Protein AF-A0A2T4RZ73-F1 (afdb_monomer_lite)

Structure (mmCIF, N/CA/C/O backbone):
data_AF-A0A2T4RZ73-F1
#
_entry.id   AF-A0A2T4RZ73-F1
#
loop_
_atom_site.group_PDB
_atom_site.id
_atom_site.type_symbol
_atom_site.label_atom_id
_atom_site.label_alt_id
_atom_site.label_comp_id
_atom_site.label_asym_id
_atom_site.label_entity_id
_atom_site.label_seq_id
_atom_site.pdbx_PDB_ins_code
_atom_site.Cartn_x
_atom_site.Cartn_y
_atom_site.Cartn_z
_atom_site.occupancy
_atom_site.B_iso_or_equiv
_atom_site.auth_seq_id
_atom_site.auth_comp_id
_atom_site.auth_asym_id
_atom_site.auth_atom_id
_atom_site.pdbx_PDB_model_num
ATOM 1 N N . VAL A 1 1 ? 0.637 -6.239 16.415 1.00 67.00 1 VAL A N 1
ATOM 2 C CA . VAL A 1 1 ? 1.657 -7.199 15.920 1.00 67.00 1 VAL A CA 1
ATOM 3 C C . VAL A 1 1 ? 1.061 -8.335 15.089 1.00 67.00 1 VAL A C 1
ATOM 5 O O . VAL A 1 1 ? 1.249 -8.305 13.887 1.00 67.00 1 VAL A O 1
ATOM 8 N N . ARG A 1 2 ? 0.279 -9.281 15.646 1.00 82.25 2 ARG A N 1
ATOM 9 C CA . ARG A 1 2 ? -0.225 -10.449 14.872 1.00 82.25 2 ARG A CA 1
ATOM 10 C C . ARG A 1 2 ? -0.984 -10.101 13.580 1.00 82.25 2 ARG A C 1
ATOM 12 O O . ARG A 1 2 ? -0.850 -10.807 12.596 1.00 82.25 2 ARG A O 1
ATOM 19 N N . ALA A 1 3 ? -1.782 -9.030 13.590 1.00 83.00 3 ALA A N 1
ATOM 20 C CA . ALA A 1 3 ? -2.522 -8.595 12.403 1.00 83.00 3 ALA A CA 1
ATOM 21 C C . ALA A 1 3 ? -1.604 -8.050 11.293 1.00 83.00 3 ALA A C 1
ATOM 23 O O . ALA A 1 3 ? -1.840 -8.339 10.131 1.00 83.00 3 ALA A O 1
ATOM 24 N N . VAL A 1 4 ? -0.550 -7.315 11.662 1.00 86.31 4 VAL A N 1
ATOM 25 C CA . VAL A 1 4 ? 0.406 -6.725 10.710 1.00 86.31 4 VAL A CA 1
ATOM 26 C C . VAL A 1 4 ? 1.220 -7.824 10.033 1.00 86.31 4 VAL A C 1
ATOM 28 O O . VAL A 1 4 ? 1.270 -7.859 8.815 1.00 86.31 4 VAL A O 1
ATOM 31 N N . LEU A 1 5 ? 1.709 -8.802 10.803 1.00 89.06 5 LEU A N 1
ATOM 32 C CA . LEU A 1 5 ? 2.419 -9.962 10.250 1.00 89.06 5 LEU A CA 1
ATOM 33 C C . LEU A 1 5 ? 1.568 -10.759 9.248 1.00 89.06 5 LEU A C 1
ATOM 35 O O . LEU A 1 5 ? 2.089 -11.275 8.268 1.00 89.06 5 LEU A O 1
ATOM 39 N N . LEU A 1 6 ? 0.254 -10.869 9.483 1.00 90.44 6 LEU A N 1
ATOM 40 C CA . LEU A 1 6 ? -0.656 -11.513 8.531 1.00 90.44 6 LEU A CA 1
ATOM 41 C C . LEU A 1 6 ? -0.807 -10.698 7.244 1.00 90.44 6 LEU A C 1
ATOM 43 O O . LEU A 1 6 ? -0.813 -11.280 6.166 1.00 90.44 6 LEU A O 1
ATOM 47 N N . ILE A 1 7 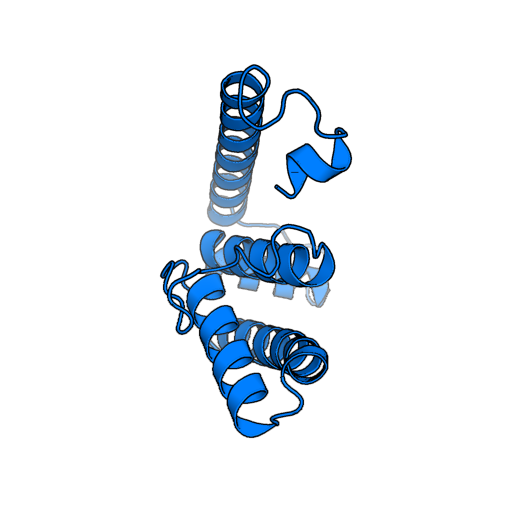? -0.922 -9.373 7.355 1.00 90.75 7 ILE A N 1
ATOM 48 C CA . ILE A 1 7 ? -1.005 -8.469 6.200 1.00 90.75 7 ILE A CA 1
ATOM 49 C C . ILE A 1 7 ? 0.282 -8.557 5.372 1.00 90.75 7 ILE A C 1
ATOM 51 O O . ILE A 1 7 ? 0.205 -8.743 4.162 1.00 90.75 7 ILE A O 1
ATOM 55 N N . GLU A 1 8 ? 1.446 -8.508 6.023 1.00 93.06 8 GLU A N 1
ATOM 56 C CA . GLU A 1 8 ? 2.752 -8.644 5.373 1.00 93.06 8 GLU A CA 1
ATOM 57 C C . GLU A 1 8 ? 2.911 -10.005 4.699 1.00 93.06 8 GLU A C 1
ATOM 59 O O . GLU A 1 8 ? 3.373 -10.075 3.570 1.00 93.06 8 GLU A O 1
ATOM 64 N N . LEU A 1 9 ? 2.501 -11.095 5.350 1.00 94.44 9 LEU A N 1
ATOM 65 C CA . LEU A 1 9 ? 2.629 -12.433 4.775 1.00 94.44 9 LEU A CA 1
ATOM 66 C C . LEU A 1 9 ? 1.701 -12.618 3.568 1.00 94.44 9 LEU A C 1
ATOM 68 O O . LEU A 1 9 ? 2.121 -13.158 2.548 1.00 94.44 9 LEU A O 1
ATOM 72 N N . VAL A 1 10 ? 0.453 -12.152 3.653 1.00 94.81 10 VAL A N 1
ATOM 73 C CA . VAL A 1 10 ? -0.494 -12.221 2.528 1.00 94.81 10 VAL A CA 1
ATOM 74 C C . VAL A 1 10 ? -0.026 -11.336 1.373 1.00 94.81 10 VAL A C 1
ATOM 76 O O . VAL A 1 10 ? -0.009 -11.797 0.234 1.00 94.81 10 VAL A O 1
ATOM 79 N N . GLY A 1 11 ? 0.403 -10.103 1.655 1.00 94.06 11 GLY A N 1
ATOM 80 C CA . GLY A 1 11 ? 0.975 -9.199 0.656 1.00 94.06 11 GLY A CA 1
ATOM 81 C C . GLY A 1 11 ? 2.215 -9.793 -0.010 1.00 94.06 11 GLY A C 1
ATOM 82 O O . GLY A 1 11 ? 2.302 -9.813 -1.235 1.00 94.06 11 GLY A O 1
ATOM 83 N N . ALA A 1 12 ? 3.116 -10.373 0.785 1.00 94.56 12 ALA A N 1
ATOM 84 C CA . ALA A 1 12 ? 4.323 -11.035 0.310 1.00 94.56 12 ALA A CA 1
ATOM 85 C C . ALA A 1 12 ? 4.015 -12.197 -0.629 1.00 94.56 12 ALA A C 1
ATOM 87 O O . ALA A 1 12 ? 4.638 -12.299 -1.679 1.00 94.56 12 ALA A O 1
ATOM 88 N N . LEU A 1 13 ? 3.051 -13.056 -0.283 1.00 94.62 13 LEU A N 1
ATOM 89 C CA . LEU A 1 13 ? 2.666 -14.187 -1.128 1.00 94.62 13 LEU A CA 1
ATOM 90 C C . LEU A 1 13 ? 2.011 -13.736 -2.436 1.00 94.62 13 LEU A C 1
ATOM 92 O O . LEU A 1 13 ? 2.321 -14.297 -3.484 1.00 94.62 13 LEU A O 1
ATOM 96 N N . LEU A 1 14 ? 1.136 -12.727 -2.392 1.00 94.44 14 LEU A N 1
ATOM 97 C CA . LEU A 1 14 ? 0.500 -12.182 -3.595 1.00 94.44 14 LEU A CA 1
ATOM 98 C C . LEU A 1 14 ? 1.532 -11.563 -4.543 1.00 94.44 14 LEU A C 1
ATOM 100 O O . LEU A 1 14 ? 1.511 -11.845 -5.740 1.00 94.44 14 LEU A O 1
ATOM 104 N N . LEU A 1 15 ? 2.458 -10.764 -4.006 1.00 92.94 15 LEU A N 1
ATOM 105 C CA . LEU A 1 15 ? 3.532 -10.146 -4.782 1.00 92.94 15 LEU A CA 1
ATOM 106 C C . LEU A 1 15 ? 4.533 -11.182 -5.291 1.00 92.94 15 LEU A C 1
ATOM 108 O O . LEU A 1 15 ? 4.910 -11.134 -6.453 1.00 92.94 15 LEU A O 1
ATOM 112 N N . ALA A 1 16 ? 4.923 -12.154 -4.466 1.00 92.31 16 ALA A N 1
ATOM 113 C CA . ALA A 1 16 ? 5.837 -13.216 -4.874 1.00 92.31 16 ALA A CA 1
ATOM 114 C C . ALA A 1 16 ? 5.246 -14.088 -5.985 1.00 92.31 16 ALA A C 1
ATOM 116 O O . ALA A 1 16 ? 5.939 -14.412 -6.946 1.00 92.31 16 ALA A O 1
ATOM 117 N N . PHE A 1 17 ? 3.962 -14.441 -5.884 1.00 91.62 17 PHE A N 1
ATOM 118 C CA . PHE A 1 17 ? 3.267 -15.158 -6.950 1.00 91.62 17 PHE A CA 1
ATOM 119 C C . PHE A 1 17 ? 3.263 -14.351 -8.251 1.00 91.62 17 PHE A C 1
ATOM 121 O O . PHE A 1 17 ? 3.466 -14.914 -9.325 1.00 91.62 17 PHE A O 1
ATOM 128 N N . TYR A 1 18 ? 3.074 -13.034 -8.154 1.00 91.19 18 TYR A N 1
ATOM 129 C CA . TYR A 1 18 ? 3.108 -12.161 -9.317 1.00 91.19 18 TYR A CA 1
ATOM 130 C C . TYR A 1 18 ? 4.509 -12.068 -9.930 1.00 91.19 18 TYR A C 1
ATOM 132 O O . TYR A 1 18 ? 4.675 -12.340 -11.112 1.00 91.19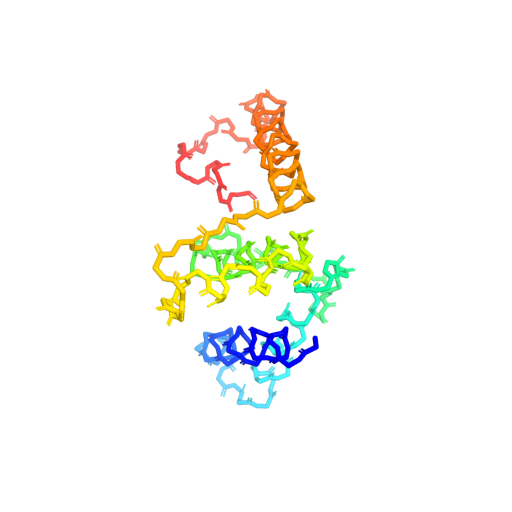 18 TYR A O 1
ATOM 140 N N . PHE A 1 19 ? 5.535 -11.788 -9.127 1.00 90.19 19 PHE A N 1
ATOM 141 C CA . PHE A 1 19 ? 6.918 -11.662 -9.597 1.00 90.19 19 PHE A CA 1
ATOM 142 C C . PHE A 1 19 ? 7.485 -12.969 -10.153 1.00 90.19 19 PHE A C 1
ATOM 144 O O . PHE A 1 19 ? 8.330 -12.938 -11.048 1.00 90.19 19 PHE A O 1
ATOM 151 N N . TYR A 1 20 ? 6.982 -14.119 -9.695 1.00 89.81 20 TYR A N 1
ATOM 152 C CA . TYR A 1 20 ? 7.345 -15.415 -10.265 1.00 89.81 20 TYR A CA 1
ATOM 153 C C . TYR A 1 20 ? 7.007 -15.508 -11.757 1.00 89.81 20 TYR A C 1
ATOM 155 O O . TYR A 1 20 ? 7.760 -16.120 -12.514 1.00 89.81 20 TYR A O 1
ATOM 163 N N . ARG A 1 21 ? 5.923 -14.858 -12.200 1.00 86.44 21 ARG A N 1
ATOM 164 C CA . ARG A 1 21 ? 5.560 -14.786 -13.620 1.00 86.44 21 ARG A CA 1
ATOM 165 C C . ARG A 1 21 ? 6.652 -14.122 -14.462 1.00 86.44 21 ARG A C 1
ATOM 167 O O . ARG A 1 21 ? 6.863 -14.547 -15.594 1.00 86.44 21 ARG A O 1
ATOM 174 N N . ASP A 1 22 ? 7.326 -13.117 -13.913 1.00 81.75 22 ASP A N 1
ATOM 175 C CA . ASP A 1 22 ? 8.269 -12.283 -14.661 1.00 81.75 22 ASP A CA 1
ATOM 176 C C . ASP A 1 22 ? 9.708 -12.801 -14.592 1.00 81.75 22 ASP A C 1
ATOM 178 O O . ASP A 1 22 ? 10.449 -12.692 -15.566 1.00 81.75 22 ASP A O 1
ATOM 182 N N . THR A 1 23 ? 10.115 -13.394 -13.464 1.00 83.06 23 THR A N 1
ATOM 183 C CA . THR A 1 23 ? 11.491 -13.896 -13.283 1.00 83.06 23 THR A CA 1
ATOM 184 C C . THR A 1 23 ? 11.645 -15.401 -13.474 1.00 83.06 23 THR A C 1
ATOM 186 O O . THR A 1 23 ? 12.765 -15.850 -13.704 1.00 83.06 23 THR A O 1
ATOM 189 N N . ALA A 1 24 ? 10.568 -16.192 -13.372 1.00 82.62 24 ALA A N 1
ATOM 190 C CA . ALA A 1 24 ? 10.569 -17.666 -13.377 1.00 82.62 24 ALA A CA 1
ATOM 191 C C . ALA A 1 24 ? 11.491 -18.340 -12.329 1.00 82.62 24 ALA A C 1
ATOM 193 O O . ALA A 1 24 ? 11.565 -19.569 -12.260 1.00 82.62 24 ALA A O 1
ATOM 194 N N . ASP A 1 25 ? 12.148 -17.556 -11.471 1.00 90.75 25 ASP A N 1
ATOM 195 C CA . ASP A 1 25 ? 12.941 -18.001 -10.332 1.00 90.75 25 ASP A CA 1
ATOM 196 C C . ASP A 1 25 ? 12.101 -17.897 -9.057 1.00 90.75 25 ASP A C 1
ATOM 198 O O . ASP A 1 25 ? 11.724 -16.816 -8.599 1.00 90.75 25 ASP A O 1
ATOM 202 N N . THR A 1 26 ? 11.822 -19.056 -8.464 1.00 89.94 26 THR A N 1
ATOM 203 C CA . THR A 1 26 ? 10.996 -19.158 -7.257 1.00 89.94 26 THR A CA 1
ATOM 204 C C . THR A 1 26 ? 11.663 -18.485 -6.058 1.00 89.94 26 THR A C 1
ATOM 206 O O . THR A 1 26 ? 10.986 -17.843 -5.255 1.00 89.94 26 THR A O 1
ATOM 209 N N . GLN A 1 27 ? 12.985 -18.616 -5.917 1.00 91.12 27 GLN A N 1
ATOM 210 C CA . GLN A 1 27 ? 13.706 -18.087 -4.763 1.00 91.12 27 GLN A CA 1
ATOM 211 C C . GLN A 1 27 ? 13.777 -16.562 -4.828 1.00 91.12 27 GLN A C 1
ATOM 213 O O . GLN A 1 27 ? 13.503 -15.888 -3.831 1.00 91.12 27 GLN A O 1
ATOM 218 N N . TYR A 1 28 ? 14.097 -16.024 -6.005 1.00 89.81 28 TYR A N 1
ATOM 219 C CA . TYR A 1 28 ? 14.143 -14.582 -6.213 1.00 89.81 28 TYR A CA 1
ATOM 220 C C . TYR A 1 28 ? 12.761 -13.938 -6.049 1.00 89.81 28 TYR A C 1
ATOM 222 O O . TYR A 1 28 ? 12.630 -12.958 -5.316 1.00 89.81 28 TYR A O 1
ATOM 230 N N . ALA A 1 29 ? 11.715 -14.530 -6.633 1.00 91.06 29 ALA A N 1
ATOM 231 C CA . ALA A 1 29 ? 10.353 -14.009 -6.539 1.00 91.06 29 ALA A CA 1
ATOM 232 C C . ALA A 1 29 ? 9.823 -13.975 -5.096 1.00 91.06 29 ALA A C 1
ATOM 234 O O . ALA A 1 29 ? 9.240 -12.975 -4.673 1.00 91.06 29 ALA A O 1
ATOM 235 N N . LEU A 1 30 ? 10.067 -15.031 -4.308 1.00 92.31 30 LEU A N 1
ATOM 236 C CA . LEU A 1 30 ? 9.705 -15.065 -2.886 1.00 92.31 30 LEU A CA 1
ATOM 237 C C . LEU A 1 30 ? 10.451 -14.000 -2.080 1.00 92.31 30 LEU A C 1
ATOM 239 O O . LEU A 1 30 ? 9.839 -13.308 -1.265 1.00 92.31 30 LEU A O 1
ATOM 243 N N . MET A 1 31 ? 11.755 -13.845 -2.321 1.00 92.81 31 MET A N 1
ATOM 244 C CA . MET A 1 31 ? 12.570 -12.837 -1.646 1.00 92.81 31 MET A CA 1
ATOM 245 C C . MET A 1 31 ? 12.089 -11.420 -1.977 1.00 92.81 31 MET A C 1
ATOM 247 O O . MET A 1 31 ? 11.886 -10.612 -1.069 1.00 92.81 31 MET A O 1
ATOM 251 N N . GLN A 1 32 ? 11.862 -11.130 -3.259 1.00 91.62 32 GLN A N 1
ATOM 252 C CA . GLN A 1 32 ? 11.401 -9.824 -3.716 1.00 91.62 32 GLN A CA 1
ATOM 253 C C . GLN A 1 32 ? 9.994 -9.513 -3.197 1.00 91.62 32 GLN A C 1
ATOM 255 O O . GLN A 1 32 ? 9.775 -8.434 -2.650 1.00 91.62 32 GLN A O 1
ATOM 260 N N . GLY A 1 33 ? 9.053 -10.456 -3.300 1.00 92.31 33 GLY A N 1
ATOM 261 C CA . GLY A 1 33 ? 7.688 -10.276 -2.805 1.00 92.31 33 GLY A CA 1
ATOM 262 C C . GLY A 1 33 ? 7.648 -10.006 -1.302 1.00 92.31 33 GLY A C 1
ATOM 263 O O . GLY A 1 33 ? 6.981 -9.071 -0.856 1.00 92.31 33 GLY A O 1
ATOM 264 N N . PHE A 1 34 ? 8.423 -10.763 -0.519 1.00 93.94 34 PHE A N 1
ATOM 265 C CA . PHE A 1 34 ? 8.540 -10.545 0.922 1.00 93.94 34 PHE A CA 1
ATOM 266 C C . PHE A 1 34 ? 9.122 -9.173 1.257 1.00 93.94 34 PHE A C 1
ATOM 268 O O . PHE A 1 34 ? 8.554 -8.442 2.069 1.00 93.94 34 PHE A O 1
ATOM 275 N N . PHE A 1 35 ? 10.218 -8.796 0.602 1.00 93.44 35 PHE A N 1
ATOM 276 C CA . PHE A 1 35 ? 10.875 -7.525 0.867 1.00 93.44 35 PHE A CA 1
ATOM 277 C C . PHE A 1 35 ? 9.990 -6.332 0.516 1.00 93.44 35 PHE A C 1
ATOM 279 O O . PHE A 1 35 ? 9.812 -5.447 1.351 1.00 93.44 35 PHE A O 1
ATOM 286 N N . VAL A 1 36 ? 9.380 -6.332 -0.673 1.00 93.62 36 VAL A N 1
ATOM 287 C CA . VAL A 1 36 ? 8.466 -5.264 -1.100 1.00 93.62 36 VAL A CA 1
ATOM 288 C C . VAL A 1 36 ? 7.276 -5.175 -0.148 1.00 93.62 36 VAL A C 1
ATOM 290 O O . VAL A 1 36 ? 6.895 -4.075 0.244 1.00 93.62 36 VAL A O 1
ATOM 293 N N . SER A 1 37 ? 6.719 -6.307 0.296 1.00 94.62 37 SER A N 1
ATOM 294 C CA . SER A 1 37 ? 5.574 -6.288 1.205 1.00 94.62 37 SER A CA 1
ATOM 295 C C . SER A 1 37 ? 5.904 -5.696 2.575 1.00 94.62 37 SER A C 1
ATOM 297 O O . SER A 1 37 ? 5.118 -4.910 3.110 1.00 94.62 37 SER A O 1
ATOM 299 N N . VAL A 1 38 ? 7.051 -6.059 3.156 1.00 93.88 38 VAL A N 1
ATOM 300 C CA . VAL A 1 38 ? 7.497 -5.524 4.453 1.00 93.88 38 VAL A CA 1
ATOM 301 C C . VAL A 1 38 ? 7.879 -4.051 4.317 1.00 93.88 38 VAL A C 1
ATOM 303 O O . VA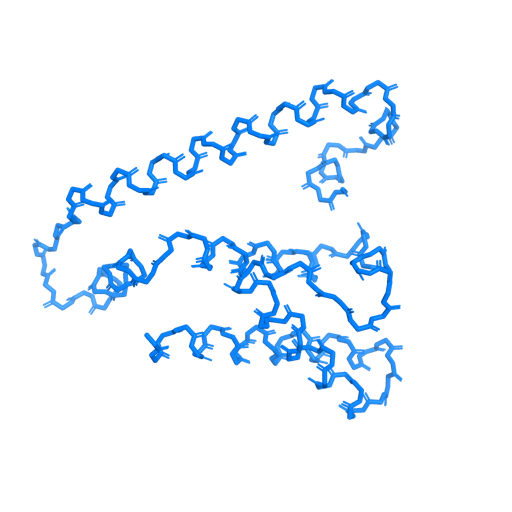L A 1 38 ? 7.447 -3.229 5.126 1.00 93.88 38 VAL A O 1
ATOM 306 N N . ALA A 1 39 ? 8.628 -3.685 3.274 1.00 93.88 39 ALA A N 1
ATOM 307 C CA . ALA A 1 39 ? 9.026 -2.302 3.020 1.00 93.88 39 ALA A CA 1
ATOM 308 C C . ALA A 1 39 ? 7.812 -1.386 2.798 1.00 93.88 39 ALA A C 1
ATOM 310 O O . ALA A 1 39 ? 7.769 -0.288 3.351 1.00 93.88 39 ALA A O 1
ATOM 311 N N . ALA A 1 40 ? 6.803 -1.850 2.056 1.00 94.19 40 ALA A N 1
ATOM 312 C CA . ALA A 1 40 ? 5.546 -1.134 1.855 1.00 94.19 40 ALA A CA 1
ATOM 313 C C . ALA A 1 40 ? 4.753 -0.996 3.164 1.00 94.19 40 ALA A C 1
ATOM 315 O O . ALA A 1 40 ? 4.360 0.105 3.527 1.00 94.19 40 ALA A O 1
ATOM 316 N N . THR A 1 41 ? 4.571 -2.085 3.918 1.00 93.06 41 THR A N 1
ATOM 317 C CA . THR A 1 41 ? 3.775 -2.071 5.164 1.00 93.06 41 THR A CA 1
ATOM 318 C C . THR A 1 41 ? 4.411 -1.222 6.267 1.00 93.06 41 THR A C 1
ATOM 320 O O . THR A 1 41 ? 3.716 -0.660 7.110 1.00 93.06 41 THR A O 1
ATOM 323 N N . THR A 1 42 ? 5.737 -1.111 6.279 1.00 91.56 42 THR A N 1
ATOM 324 C CA . THR A 1 42 ? 6.476 -0.287 7.249 1.00 91.56 42 THR A CA 1
ATOM 325 C C . THR A 1 42 ? 6.759 1.128 6.749 1.00 91.56 42 THR A C 1
ATOM 327 O O . THR A 1 42 ? 7.327 1.924 7.494 1.00 91.56 42 THR A O 1
ATOM 330 N N . ASN A 1 43 ? 6.358 1.459 5.516 1.00 91.56 43 ASN A N 1
ATOM 331 C CA . ASN A 1 43 ? 6.704 2.704 4.827 1.00 91.56 43 ASN A CA 1
ATOM 332 C C . ASN A 1 43 ? 8.224 2.967 4.766 1.00 91.56 43 ASN A C 1
ATOM 334 O O . ASN A 1 43 ? 8.664 4.112 4.847 1.00 91.56 43 ASN A O 1
ATOM 338 N N . ALA A 1 44 ? 9.037 1.914 4.634 1.00 88.00 44 ALA A N 1
ATOM 339 C CA . ALA A 1 44 ? 10.497 2.016 4.607 1.00 88.00 44 ALA A CA 1
ATOM 340 C C . ALA A 1 44 ? 11.037 2.618 3.298 1.00 88.00 44 ALA A 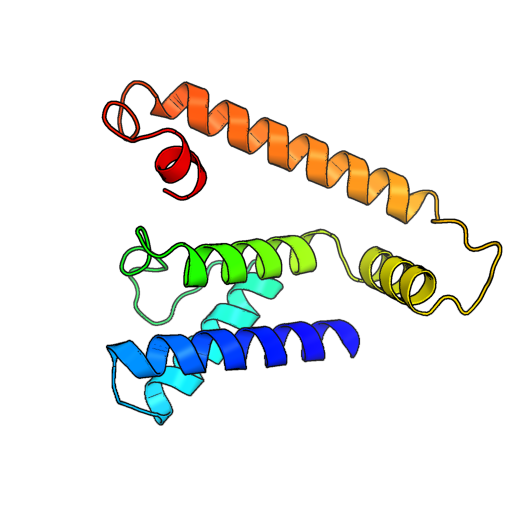C 1
ATOM 342 O O . ALA A 1 44 ? 12.140 3.157 3.286 1.00 88.00 44 ALA A O 1
ATOM 343 N N . GLY A 1 45 ? 10.285 2.500 2.196 1.00 85.25 45 GLY A N 1
ATOM 344 C CA . GLY A 1 45 ? 10.686 3.021 0.882 1.00 85.25 45 GLY A CA 1
ATOM 345 C C . GLY A 1 45 ? 11.905 2.323 0.265 1.00 85.25 45 GLY A C 1
ATOM 346 O O . GLY A 1 45 ? 12.519 2.866 -0.647 1.00 85.25 45 GLY A O 1
ATOM 347 N N . LEU A 1 46 ? 12.274 1.144 0.774 1.00 87.38 46 LEU A N 1
ATOM 348 C CA . LEU A 1 46 ? 13.419 0.369 0.301 1.00 87.38 46 LEU A CA 1
ATOM 349 C C . LEU A 1 46 ? 13.010 -0.582 -0.828 1.00 87.38 46 LEU A C 1
ATOM 351 O O . LEU A 1 46 ? 11.927 -1.165 -0.798 1.00 87.38 46 LEU A O 1
ATOM 355 N N . ASP A 1 47 ? 13.929 -0.813 -1.763 1.00 88.38 47 ASP A N 1
ATOM 356 C CA . ASP A 1 47 ? 13.815 -1.819 -2.819 1.00 88.38 47 ASP A CA 1
ATOM 357 C C . ASP A 1 47 ? 15.154 -2.554 -3.020 1.00 88.38 47 ASP A C 1
ATOM 359 O O . ASP A 1 47 ? 16.224 -1.985 -2.813 1.00 88.38 47 ASP A O 1
ATOM 363 N N . ILE A 1 48 ? 15.084 -3.825 -3.424 1.00 82.62 48 ILE A N 1
ATOM 364 C CA . ILE A 1 48 ? 16.241 -4.681 -3.727 1.00 82.62 48 ILE A CA 1
ATOM 365 C C . ILE A 1 48 ? 16.753 -4.430 -5.149 1.00 82.62 48 ILE A C 1
ATOM 367 O O . ILE A 1 48 ? 17.949 -4.562 -5.400 1.00 82.62 48 ILE A O 1
ATOM 371 N N . THR A 1 49 ? 15.870 -4.093 -6.094 1.00 80.12 49 THR A N 1
ATOM 372 C CA . THR A 1 49 ? 16.242 -3.970 -7.514 1.00 80.12 49 THR A CA 1
ATOM 373 C C . THR A 1 49 ? 16.985 -2.671 -7.832 1.00 80.12 49 THR A C 1
ATOM 375 O O . THR A 1 49 ? 17.604 -2.559 -8.887 1.00 80.12 49 THR A O 1
ATOM 378 N N . GLY A 1 50 ? 16.919 -1.680 -6.936 1.00 80.88 50 GLY A N 1
ATOM 379 C CA . GLY A 1 50 ? 17.498 -0.345 -7.114 1.00 80.88 50 GLY A CA 1
ATOM 380 C C . GLY A 1 50 ? 16.673 0.574 -8.021 1.00 80.88 50 GLY A C 1
ATOM 381 O O . GLY A 1 50 ? 16.876 1.784 -8.003 1.00 80.88 50 GLY A O 1
ATOM 382 N N . ASN A 1 51 ? 15.704 0.022 -8.756 1.00 84.06 51 ASN A N 1
ATOM 383 C CA . ASN A 1 51 ? 14.781 0.764 -9.615 1.00 84.06 51 ASN A CA 1
ATOM 384 C C . ASN A 1 51 ? 13.400 0.959 -8.967 1.00 84.06 51 ASN A C 1
ATOM 386 O O . ASN A 1 51 ? 12.489 1.491 -9.600 1.00 84.06 51 ASN A O 1
ATOM 390 N N . SER A 1 52 ? 13.223 0.550 -7.708 1.00 86.75 52 SER A N 1
ATOM 391 C CA . SER A 1 52 ? 11.942 0.607 -7.001 1.00 86.75 52 SER A CA 1
ATOM 392 C C . SER A 1 52 ? 10.828 -0.069 -7.813 1.00 86.75 52 SER A C 1
ATOM 394 O O . SER A 1 52 ? 11.009 -1.150 -8.367 1.00 86.75 52 SER A O 1
ATOM 396 N N . LEU A 1 53 ? 9.661 0.568 -7.903 1.00 85.50 53 LEU A N 1
ATOM 397 C CA . LEU A 1 53 ? 8.503 0.061 -8.638 1.00 85.50 53 LEU A CA 1
ATOM 398 C C . LEU A 1 53 ? 8.466 0.497 -10.110 1.00 85.50 53 LEU A C 1
ATOM 400 O O . LEU A 1 53 ? 7.472 0.230 -10.778 1.00 85.50 53 LEU A O 1
ATOM 404 N N . ILE A 1 54 ? 9.528 1.117 -10.643 1.00 86.12 54 ILE A N 1
ATOM 405 C CA . ILE A 1 54 ? 9.570 1.595 -12.038 1.00 86.12 54 ILE A CA 1
ATOM 406 C C . ILE A 1 54 ? 9.234 0.483 -13.053 1.00 86.12 54 ILE A C 1
ATOM 408 O O . ILE A 1 54 ? 8.417 0.739 -13.940 1.00 86.12 54 ILE A O 1
ATOM 412 N N . PRO A 1 55 ? 9.761 -0.757 -12.941 1.00 87.12 55 PRO A N 1
ATOM 413 C CA . PRO A 1 55 ? 9.399 -1.837 -13.868 1.00 87.12 55 PRO A CA 1
ATOM 414 C C . PRO A 1 55 ? 7.903 -2.192 -13.850 1.00 87.12 55 PRO A C 1
ATOM 416 O O . PRO A 1 55 ? 7.369 -2.668 -14.847 1.00 87.12 55 PRO A O 1
ATOM 419 N N . TYR A 1 56 ? 7.221 -1.909 -12.737 1.00 86.50 56 TYR A N 1
ATOM 420 C CA . TYR A 1 56 ? 5.804 -2.185 -12.508 1.00 86.50 56 TYR A CA 1
ATOM 421 C C . TYR A 1 56 ? 4.928 -0.924 -12.617 1.00 86.50 56 TYR A C 1
ATOM 423 O O . TYR A 1 56 ? 3.775 -0.939 -12.198 1.00 86.50 56 TYR A O 1
ATOM 431 N N . ALA A 1 57 ? 5.437 0.168 -13.205 1.00 84.56 57 ALA A N 1
ATOM 432 C CA . ALA A 1 57 ? 4.721 1.446 -13.315 1.00 84.56 57 ALA A CA 1
ATOM 433 C C . ALA A 1 57 ? 3.444 1.389 -14.180 1.00 84.56 57 ALA A C 1
ATOM 435 O O . ALA A 1 57 ? 2.572 2.246 -14.078 1.00 84.56 57 ALA A O 1
ATOM 436 N N . ASN A 1 58 ? 3.328 0.388 -15.056 1.00 83.62 58 ASN A N 1
ATOM 437 C CA . ASN A 1 58 ? 2.121 0.150 -15.857 1.00 83.62 58 ASN A CA 1
ATOM 438 C C . ASN A 1 58 ? 1.277 -1.015 -15.318 1.00 83.62 58 ASN A C 1
ATOM 440 O O . ASN A 1 58 ? 0.302 -1.412 -15.958 1.00 83.62 58 ASN A O 1
ATOM 444 N N . ASP A 1 59 ? 1.664 -1.582 -14.174 1.00 89.00 59 ASP A N 1
ATOM 445 C CA . ASP A 1 59 ? 1.055 -2.774 -13.610 1.00 89.00 59 ASP A CA 1
ATOM 446 C C . ASP A 1 59 ? 0.150 -2.434 -12.426 1.00 89.00 59 ASP A C 1
ATOM 448 O O . ASP A 1 59 ? 0.570 -2.350 -11.267 1.00 89.00 59 ASP A O 1
ATOM 452 N N . TYR A 1 60 ? -1.138 -2.276 -12.724 1.00 88.56 60 TYR A N 1
ATOM 453 C CA . TYR A 1 60 ? -2.132 -1.908 -11.720 1.00 88.56 60 TYR A CA 1
ATOM 454 C C . TYR A 1 60 ? -2.287 -2.946 -10.611 1.00 88.56 60 TYR A C 1
ATOM 456 O O . TYR A 1 60 ? -2.730 -2.594 -9.518 1.00 88.56 60 TYR A O 1
ATOM 464 N N . PHE A 1 61 ? -1.940 -4.212 -10.860 1.00 90.56 61 PHE A N 1
ATOM 465 C CA . PHE A 1 61 ? -2.072 -5.255 -9.852 1.00 90.56 61 PHE A CA 1
ATOM 466 C C . PHE A 1 61 ? -1.031 -5.070 -8.747 1.00 90.56 61 PHE A C 1
ATOM 468 O O . PHE A 1 61 ? -1.387 -4.975 -7.570 1.00 90.56 61 PHE A O 1
ATOM 475 N N . VAL A 1 62 ? 0.243 -4.941 -9.127 1.00 91.50 62 VAL A N 1
ATOM 476 C CA . VAL A 1 62 ? 1.342 -4.715 -8.176 1.00 91.50 62 VAL A CA 1
ATOM 477 C C . VAL A 1 62 ? 1.148 -3.388 -7.448 1.00 91.50 62 VAL A C 1
ATOM 479 O O . VAL A 1 62 ? 1.237 -3.333 -6.220 1.00 91.50 62 VAL A O 1
ATOM 482 N N . GLN A 1 63 ? 0.805 -2.329 -8.181 1.00 91.31 63 GLN A N 1
ATOM 483 C CA . GLN A 1 63 ? 0.590 -1.000 -7.611 1.00 91.31 63 GLN A CA 1
ATOM 484 C C . GLN A 1 63 ? -0.551 -0.977 -6.596 1.00 91.31 63 GLN A C 1
ATOM 486 O O . GLN A 1 63 ? -0.390 -0.420 -5.512 1.00 91.31 63 GLN A O 1
ATOM 491 N N . ALA A 1 64 ? -1.686 -1.614 -6.900 1.00 92.25 64 ALA A N 1
ATOM 492 C CA . ALA A 1 64 ? -2.814 -1.677 -5.976 1.00 92.25 64 ALA A CA 1
ATOM 493 C C . ALA A 1 64 ? -2.448 -2.396 -4.671 1.00 92.25 64 ALA A C 1
ATOM 495 O O . ALA A 1 64 ? -2.809 -1.921 -3.592 1.00 92.25 64 ALA A O 1
ATOM 496 N N . ILE A 1 65 ? -1.702 -3.504 -4.751 1.00 93.81 65 ILE A N 1
ATOM 497 C CA . ILE A 1 65 ? -1.247 -4.230 -3.560 1.00 93.81 65 ILE A CA 1
ATOM 498 C C . ILE A 1 65 ? -0.310 -3.353 -2.729 1.00 93.81 65 ILE A C 1
ATOM 500 O O . ILE A 1 65 ? -0.515 -3.219 -1.525 1.00 93.81 65 ILE A O 1
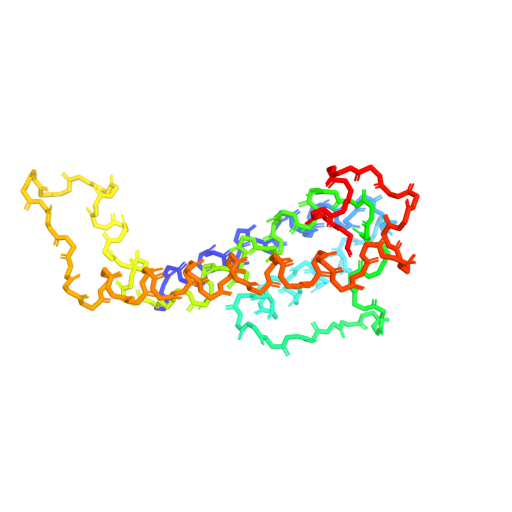ATOM 504 N N . VAL A 1 66 ? 0.687 -2.721 -3.351 1.00 93.62 66 VAL A N 1
ATOM 505 C CA . VAL A 1 66 ? 1.644 -1.868 -2.633 1.00 93.62 66 VAL A CA 1
ATOM 506 C C . VAL A 1 66 ? 0.949 -0.666 -1.995 1.00 93.62 66 VAL A C 1
ATOM 508 O O . VAL A 1 66 ? 1.174 -0.403 -0.814 1.00 93.62 66 VAL A O 1
ATOM 511 N N . MET A 1 67 ? 0.066 0.028 -2.722 1.00 92.88 67 MET A N 1
ATOM 512 C CA . MET A 1 67 ? -0.721 1.139 -2.173 1.00 92.88 67 MET A CA 1
ATOM 513 C C . MET A 1 67 ? -1.540 0.690 -0.964 1.00 92.88 67 MET A C 1
ATOM 515 O O . MET A 1 67 ? -1.536 1.354 0.070 1.00 92.88 67 MET A O 1
ATOM 519 N N . PHE A 1 68 ? -2.191 -0.470 -1.057 1.00 92.94 68 PHE A N 1
ATOM 520 C CA . PHE A 1 68 ? -2.958 -1.024 0.049 1.00 92.94 68 PHE A CA 1
ATOM 521 C C . PHE A 1 68 ? -2.079 -1.329 1.269 1.00 92.94 68 PHE A C 1
ATOM 523 O O . PHE A 1 68 ? -2.447 -0.973 2.388 1.00 92.94 68 PHE A O 1
ATOM 530 N N . LEU A 1 69 ? -0.903 -1.930 1.071 1.00 93.31 69 LEU A N 1
ATOM 531 C CA . LEU A 1 69 ? 0.046 -2.221 2.150 1.00 93.31 69 LEU A CA 1
ATOM 532 C C . LEU A 1 69 ? 0.561 -0.942 2.825 1.00 93.31 69 LEU A C 1
ATOM 534 O O . LEU A 1 69 ? 0.539 -0.863 4.053 1.00 93.31 69 LEU A O 1
ATOM 538 N N . ILE A 1 70 ? 0.931 0.079 2.044 1.00 93.75 70 ILE A N 1
ATOM 539 C CA . ILE A 1 70 ? 1.336 1.406 2.546 1.00 93.75 70 ILE A CA 1
ATOM 540 C C . ILE A 1 70 ? 0.206 2.041 3.359 1.00 93.75 70 ILE A C 1
ATOM 542 O O . ILE A 1 70 ? 0.425 2.543 4.465 1.00 93.75 70 ILE A O 1
ATOM 546 N N . THR A 1 71 ? -1.029 2.004 2.853 1.00 92.31 71 THR A N 1
ATOM 547 C CA . THR A 1 71 ? -2.187 2.565 3.558 1.00 92.31 71 THR A CA 1
ATOM 548 C C . THR A 1 71 ? -2.467 1.835 4.868 1.00 92.31 71 THR A C 1
ATOM 550 O O . THR A 1 71 ? -2.648 2.483 5.902 1.00 92.31 71 THR A O 1
ATOM 553 N N . LEU A 1 72 ? -2.450 0.500 4.866 1.00 91.06 72 LEU A N 1
ATOM 554 C CA . LEU A 1 72 ? -2.631 -0.294 6.082 1.00 91.06 72 LEU A CA 1
ATOM 555 C C . LEU A 1 72 ? -1.515 -0.054 7.104 1.00 91.06 72 LEU A C 1
ATOM 557 O O . LEU A 1 72 ? -1.798 0.026 8.302 1.00 91.06 72 LEU A O 1
ATOM 561 N N . GLY A 1 73 ? -0.275 0.097 6.641 1.00 89.44 73 GLY A N 1
ATOM 562 C CA . GLY A 1 73 ? 0.870 0.468 7.466 1.00 89.44 73 GLY A CA 1
ATOM 563 C C . GLY A 1 73 ? 0.717 1.839 8.120 1.00 89.44 73 GLY A C 1
ATOM 564 O O . GLY A 1 73 ? 0.925 1.999 9.323 1.00 89.44 73 GLY A O 1
ATOM 565 N N . SER A 1 74 ? 0.276 2.822 7.335 1.00 89.38 74 SER A N 1
ATOM 566 C CA . SER A 1 74 ? 0.199 4.233 7.732 1.00 89.38 74 SER A CA 1
ATOM 567 C C . SER A 1 74 ? -0.938 4.553 8.704 1.00 89.38 74 SER A C 1
ATOM 569 O O . SER A 1 74 ? -0.778 5.393 9.586 1.00 89.38 74 SER A O 1
ATOM 571 N N . ILE A 1 75 ? -2.088 3.888 8.566 1.00 87.00 75 ILE A N 1
ATOM 572 C CA . ILE A 1 75 ? -3.268 4.107 9.423 1.00 87.00 75 ILE A CA 1
ATOM 573 C C . ILE A 1 75 ? -3.000 3.692 10.886 1.00 87.00 75 ILE A C 1
ATOM 575 O O . ILE A 1 75 ? -3.593 4.235 11.823 1.00 87.00 75 ILE A O 1
ATOM 579 N N . GLY A 1 76 ? -2.068 2.760 11.097 1.00 80.56 76 GLY A N 1
ATOM 580 C CA . GLY A 1 76 ? -1.585 2.372 12.415 1.00 80.56 76 GLY A CA 1
ATOM 581 C C . GLY A 1 76 ? -2.388 1.256 13.093 1.00 80.56 76 GLY A C 1
ATOM 582 O O . GLY A 1 76 ? -3.585 1.043 12.881 1.00 80.56 76 GLY A O 1
ATOM 583 N N . PHE A 1 77 ? -1.701 0.525 13.973 1.00 81.31 77 PHE A N 1
ATOM 584 C CA . PHE A 1 77 ? -2.224 -0.678 14.629 1.00 81.31 77 PHE A CA 1
ATOM 585 C C . PHE A 1 77 ? -3.530 -0.489 15.436 1.00 81.31 77 PHE A C 1
ATOM 587 O O . PHE A 1 77 ? -4.372 -1.389 15.367 1.00 81.31 77 PHE A O 1
ATOM 594 N N . PRO A 1 78 ? -3.757 0.622 16.173 1.00 83.25 78 PRO A N 1
ATOM 595 C CA . PRO A 1 78 ? -4.999 0.805 16.931 1.00 83.25 78 PRO A CA 1
ATOM 596 C C . PRO A 1 78 ? -6.247 0.822 16.042 1.00 83.25 78 PRO A C 1
ATOM 598 O O . PRO A 1 78 ? -7.251 0.194 16.372 1.00 83.25 78 PRO A O 1
ATOM 601 N N . VAL A 1 79 ? -6.165 1.465 14.876 1.00 86.19 79 VAL A N 1
ATOM 602 C CA . VAL A 1 79 ? -7.286 1.549 13.932 1.00 86.19 79 VAL A CA 1
ATOM 603 C C . VAL A 1 79 ? -7.556 0.186 13.291 1.00 86.19 79 VAL A C 1
ATOM 605 O O . VAL A 1 79 ? -8.707 -0.240 13.217 1.00 86.19 79 VAL A O 1
ATOM 608 N N . LEU A 1 80 ? -6.506 -0.556 12.914 1.00 86.19 80 LEU A N 1
ATOM 609 C CA . LEU A 1 80 ? -6.645 -1.917 12.376 1.00 86.19 80 LEU A CA 1
ATOM 610 C C . LEU A 1 80 ? -7.338 -2.870 13.363 1.00 86.19 80 LEU A C 1
ATOM 612 O O . LEU A 1 80 ? -8.130 -3.724 12.956 1.00 86.19 80 LEU A O 1
ATOM 616 N N . LEU A 1 81 ? -7.060 -2.736 14.663 1.00 86.19 81 LEU A N 1
ATOM 617 C CA . LEU A 1 81 ? -7.729 -3.528 15.697 1.00 86.19 81 LEU A CA 1
ATOM 618 C C . LEU A 1 81 ? -9.219 -3.204 15.804 1.00 86.19 81 LEU A C 1
ATOM 620 O O . LEU A 1 81 ? -10.031 -4.124 15.915 1.00 86.19 81 LEU A O 1
ATOM 624 N N . GLU A 1 82 ? -9.580 -1.924 15.753 1.00 87.44 82 GLU A N 1
ATOM 625 C CA . GLU A 1 82 ? -10.978 -1.498 15.793 1.00 87.44 82 GLU A CA 1
ATOM 626 C C . GLU A 1 82 ? -11.748 -1.937 14.544 1.00 87.44 82 GLU A C 1
ATOM 628 O O . GLU A 1 82 ? -12.855 -2.457 14.666 1.00 87.44 82 GLU A O 1
ATOM 633 N N . ILE A 1 83 ? -11.141 -1.839 13.357 1.00 85.56 83 ILE A N 1
ATOM 634 C CA . ILE A 1 83 ? -11.722 -2.356 12.109 1.00 85.56 83 ILE A CA 1
ATOM 635 C C . ILE A 1 83 ? -11.955 -3.865 12.214 1.00 85.56 83 ILE A C 1
ATOM 637 O O . ILE A 1 83 ? -13.035 -4.354 11.886 1.00 85.56 83 ILE A O 1
ATOM 641 N N . LYS A 1 84 ? -10.980 -4.623 12.728 1.00 85.12 84 LYS A N 1
ATOM 642 C CA . LYS A 1 84 ? -11.143 -6.065 12.946 1.00 85.12 84 LYS A CA 1
ATOM 643 C C . LYS A 1 84 ? -12.286 -6.370 13.920 1.00 85.12 84 LYS A C 1
ATOM 645 O O . LYS A 1 84 ? -13.034 -7.321 13.696 1.00 85.12 84 LYS A O 1
ATOM 650 N N . ALA A 1 85 ? -12.412 -5.603 15.002 1.00 85.00 85 ALA A N 1
ATOM 651 C CA . ALA A 1 85 ? -13.485 -5.774 15.980 1.00 85.00 85 ALA A CA 1
ATOM 652 C C . ALA A 1 85 ? -14.865 -5.476 15.374 1.00 85.00 85 ALA A C 1
ATOM 654 O O . ALA A 1 85 ? -15.807 -6.230 15.627 1.00 85.00 85 ALA A O 1
ATOM 655 N N . TYR A 1 86 ? -14.949 -4.444 14.531 1.00 84.94 86 TYR A N 1
ATOM 656 C CA . TYR A 1 86 ? -16.139 -4.094 13.761 1.00 84.94 86 TYR A CA 1
ATOM 657 C C . TYR A 1 86 ? -16.536 -5.210 12.780 1.00 84.94 86 TYR A C 1
ATOM 659 O O . TYR A 1 86 ? -17.657 -5.707 12.844 1.00 84.94 86 TYR A O 1
ATOM 667 N N . ILE A 1 87 ? -15.604 -5.687 11.945 1.00 84.75 87 ILE A N 1
ATOM 668 C CA . ILE A 1 87 ? -15.860 -6.747 10.948 1.00 84.75 87 ILE A CA 1
ATOM 669 C C . ILE A 1 87 ? -16.217 -8.080 11.614 1.00 84.75 87 ILE A C 1
ATOM 671 O O . ILE A 1 87 ? -17.081 -8.808 11.135 1.00 84.75 87 ILE A O 1
ATOM 675 N N . SER A 1 88 ? -15.577 -8.411 12.740 1.00 84.69 88 SER A N 1
ATOM 676 C CA . SER A 1 88 ? -15.861 -9.653 13.467 1.00 84.69 88 SER A CA 1
ATOM 677 C C . SER A 1 88 ? -17.257 -9.673 14.107 1.00 84.69 88 SER A C 1
ATOM 679 O O . SER A 1 88 ? -17.618 -10.704 14.675 1.00 84.69 88 SER A O 1
ATOM 681 N N . ASN A 1 89 ? -18.000 -8.558 14.067 1.00 77.06 89 ASN A N 1
ATOM 682 C CA . ASN A 1 89 ? -19.363 -8.396 14.574 1.00 77.06 89 ASN A CA 1
ATOM 683 C C . ASN A 1 89 ? -19.569 -8.932 16.006 1.00 77.06 89 ASN A C 1
ATOM 685 O O . ASN A 1 89 ? -20.647 -9.393 16.371 1.00 77.06 89 ASN A O 1
ATOM 689 N N . ARG A 1 90 ? -18.515 -8.899 16.840 1.00 72.81 90 ARG A N 1
ATOM 690 C CA . ARG A 1 90 ? -18.557 -9.436 18.214 1.00 72.81 90 ARG A CA 1
ATOM 691 C C . ARG A 1 90 ? -19.420 -8.602 19.153 1.00 72.81 90 ARG A C 1
ATOM 693 O O . ARG A 1 90 ? -19.769 -9.079 20.228 1.00 72.81 90 ARG A O 1
ATOM 700 N N . ASN A 1 91 ? -19.716 -7.360 18.782 1.00 73.81 91 ASN A N 1
ATOM 701 C CA . ASN A 1 91 ? -20.547 -6.467 19.569 1.00 73.81 91 ASN A CA 1
ATOM 702 C C . ASN A 1 91 ? -21.514 -5.713 18.640 1.00 73.81 91 ASN A C 1
ATOM 704 O O . ASN A 1 91 ? -21.045 -4.906 17.835 1.00 73.81 91 ASN A O 1
ATOM 708 N N . PRO A 1 92 ? -22.838 -5.922 18.764 1.00 73.31 92 PRO A N 1
ATOM 709 C CA . PRO A 1 92 ? -23.832 -5.256 17.921 1.00 73.31 92 PRO A CA 1
ATOM 710 C C . PRO A 1 92 ? -23.861 -3.727 18.102 1.00 73.31 92 PRO A C 1
ATOM 712 O O . PRO A 1 92 ? -24.363 -3.025 17.233 1.00 73.31 92 PRO A O 1
ATOM 715 N N . ASN A 1 93 ? -23.284 -3.197 19.190 1.00 80.31 93 ASN A N 1
ATOM 716 C CA . ASN A 1 93 ? -23.200 -1.760 19.478 1.00 80.31 93 ASN A CA 1
ATOM 717 C C . ASN A 1 93 ? -21.765 -1.212 19.390 1.00 80.31 93 ASN A C 1
ATOM 719 O O . ASN A 1 93 ? -21.410 -0.272 20.108 1.00 80.31 93 ASN A O 1
ATOM 723 N N . PHE A 1 94 ? -20.910 -1.805 18.552 1.00 83.00 94 PHE A N 1
ATOM 724 C CA . PHE A 1 94 ? -19.531 -1.344 18.395 1.00 83.00 94 PHE A CA 1
ATOM 725 C C . PHE A 1 94 ? -19.469 0.130 17.954 1.00 83.00 94 PHE A C 1
ATOM 727 O O . PHE A 1 94 ? -20.147 0.553 17.017 1.00 83.00 94 PHE A O 1
ATOM 734 N N . ARG A 1 95 ? -18.622 0.918 18.624 1.00 83.75 95 ARG A N 1
ATOM 735 C CA . ARG A 1 95 ? -18.357 2.322 18.294 1.00 83.75 95 ARG A CA 1
ATOM 736 C C . ARG A 1 95 ? -16.856 2.535 18.170 1.00 83.75 95 ARG A C 1
ATOM 738 O O . ARG A 1 95 ? -16.119 2.199 19.091 1.00 83.75 95 ARG A O 1
ATOM 745 N N . PHE A 1 96 ? -16.437 3.148 17.065 1.00 87.00 96 PHE A N 1
ATOM 746 C CA . PHE A 1 96 ? -15.048 3.562 16.878 1.00 87.00 96 PHE A CA 1
ATOM 747 C C . PHE A 1 96 ? -14.642 4.622 17.903 1.00 87.00 96 PHE A C 1
ATOM 749 O O . PHE A 1 96 ? -15.423 5.543 18.197 1.00 87.00 96 PHE A O 1
ATOM 756 N N . SER A 1 97 ? -13.416 4.513 18.409 1.00 89.69 97 SER A N 1
ATOM 757 C CA . SER A 1 97 ? -12.831 5.484 19.324 1.00 89.69 97 SER A CA 1
ATOM 758 C C . SER A 1 97 ? -12.632 6.838 18.643 1.00 89.69 97 SER A C 1
ATOM 760 O O . SER A 1 97 ? -12.555 6.955 17.416 1.00 89.69 97 SER A O 1
ATOM 762 N N . LEU A 1 98 ? -12.543 7.896 19.452 1.00 90.44 98 LEU A N 1
ATOM 763 C CA . LEU A 1 98 ? -12.207 9.228 18.945 1.00 90.44 98 LEU A CA 1
ATOM 764 C C . LEU A 1 98 ? -10.832 9.237 18.274 1.00 90.44 98 LEU A C 1
ATOM 766 O O . LEU A 1 98 ? -10.678 9.868 17.234 1.00 90.44 98 LEU A O 1
ATOM 770 N N . PHE A 1 99 ? -9.874 8.487 18.824 1.00 89.06 99 PHE A N 1
ATOM 771 C CA . PHE A 1 99 ? -8.554 8.317 18.229 1.00 89.06 99 PHE A CA 1
ATOM 772 C C . PHE A 1 99 ? -8.662 7.732 16.818 1.00 89.06 99 PHE A C 1
ATOM 774 O O . PHE A 1 99 ? -8.201 8.355 15.866 1.00 89.06 99 PHE A O 1
ATOM 781 N N . ALA A 1 100 ? -9.357 6.600 16.654 1.00 89.94 100 ALA A N 1
ATOM 782 C CA . ALA A 1 100 ? -9.496 5.966 15.348 1.00 89.94 100 ALA A CA 1
ATOM 783 C C . ALA A 1 100 ? -10.199 6.868 14.329 1.00 89.94 100 ALA A C 1
ATOM 785 O O . ALA A 1 100 ? -9.766 6.945 13.181 1.00 89.94 100 ALA A O 1
ATOM 786 N N . LYS A 1 101 ? -11.234 7.606 14.746 1.00 90.19 101 LYS A N 1
ATOM 787 C CA . LYS A 1 101 ? -11.924 8.568 13.874 1.00 90.19 101 LYS A CA 1
ATOM 788 C C . LYS A 1 101 ? -11.004 9.697 13.423 1.00 90.19 101 LYS A C 1
ATOM 790 O O . LYS A 1 101 ? -10.904 9.940 12.226 1.00 90.19 101 LYS A O 1
ATOM 795 N N . ILE A 1 102 ? -10.337 10.370 14.360 1.00 93.06 102 ILE A N 1
ATOM 796 C CA . ILE A 1 102 ? -9.487 11.525 14.053 1.00 93.06 102 ILE A CA 1
ATOM 797 C C . ILE A 1 102 ? -8.303 11.090 13.190 1.00 93.06 102 ILE A C 1
ATOM 799 O O . ILE A 1 102 ? -8.070 11.690 12.148 1.00 93.06 102 ILE A O 1
ATOM 803 N N . THR A 1 103 ? -7.601 10.019 13.566 1.00 91.31 103 THR A N 1
ATOM 804 C CA . THR A 1 103 ? -6.451 9.517 12.802 1.00 91.31 103 THR A CA 1
ATOM 805 C C . THR A 1 103 ? -6.848 9.124 11.383 1.00 91.31 103 THR A C 1
ATOM 807 O O . THR A 1 103 ? -6.172 9.517 10.437 1.00 91.31 103 THR A O 1
ATOM 810 N N . THR A 1 104 ? -7.969 8.416 11.217 1.00 90.81 104 THR A N 1
ATOM 811 C CA . THR A 1 104 ? -8.448 7.997 9.891 1.00 90.81 104 THR A CA 1
ATOM 812 C C . THR A 1 104 ? -8.839 9.198 9.031 1.00 90.81 104 THR A C 1
ATOM 814 O O . THR A 1 104 ? -8.418 9.288 7.881 1.00 90.81 104 THR A O 1
ATOM 817 N N . ILE A 1 105 ? -9.605 10.148 9.582 1.00 93.44 105 ILE A N 1
ATOM 818 C CA . ILE A 1 105 ? -10.037 11.347 8.848 1.00 93.44 105 ILE A CA 1
ATOM 819 C C . ILE A 1 105 ? -8.828 12.184 8.431 1.00 93.44 105 ILE A C 1
ATOM 821 O O . ILE A 1 105 ? -8.717 12.542 7.262 1.00 93.44 105 ILE A O 1
ATOM 825 N N . THR A 1 106 ? -7.907 12.463 9.356 1.00 93.69 106 THR A N 1
ATOM 826 C CA . THR A 1 106 ? -6.704 13.250 9.063 1.00 93.69 106 THR A CA 1
ATOM 827 C C . THR A 1 106 ? -5.828 12.559 8.021 1.00 93.69 106 THR A C 1
ATOM 829 O O . THR A 1 106 ? -5.363 13.217 7.094 1.00 93.69 106 THR A O 1
ATOM 832 N N . TYR A 1 107 ? -5.645 11.237 8.122 1.00 92.94 107 TYR A N 1
ATOM 833 C CA . TYR A 1 107 ? -4.884 10.463 7.142 1.00 92.94 107 TYR A CA 1
ATOM 834 C C . TYR A 1 107 ? -5.481 10.583 5.735 1.00 92.94 107 TYR A C 1
ATOM 836 O O . TYR A 1 107 ? -4.781 10.987 4.809 1.00 92.94 107 TYR A O 1
ATOM 844 N N . PHE A 1 108 ? -6.777 10.297 5.569 1.00 93.06 108 PHE A N 1
ATOM 845 C CA . PHE A 1 108 ? -7.420 10.369 4.254 1.00 93.06 108 PHE A CA 1
ATOM 846 C C . PHE A 1 108 ? -7.505 11.797 3.713 1.00 93.06 108 PHE A C 1
ATOM 848 O O . PHE A 1 108 ? -7.369 11.992 2.508 1.00 93.06 108 PHE A O 1
ATOM 855 N N . ALA A 1 109 ? -7.683 12.798 4.579 1.00 95.50 109 ALA A N 1
ATOM 856 C CA . ALA A 1 109 ? -7.661 14.199 4.172 1.00 95.50 109 ALA A CA 1
ATOM 857 C C . ALA A 1 109 ? -6.295 14.593 3.593 1.00 95.50 109 ALA A C 1
ATOM 859 O O . ALA A 1 109 ? -6.237 15.175 2.512 1.00 95.50 109 ALA A O 1
ATOM 860 N N . LEU A 1 110 ? -5.201 14.234 4.273 1.00 94.81 110 LEU A N 1
ATOM 861 C CA . LEU A 1 110 ? -3.843 14.499 3.792 1.00 94.81 110 LEU A CA 1
ATOM 862 C C . LEU A 1 110 ? -3.507 13.690 2.538 1.00 94.81 110 LEU A C 1
ATOM 864 O O . LEU A 1 110 ? -2.899 14.236 1.622 1.00 94.81 110 LEU A O 1
ATOM 868 N N . PHE A 1 111 ? -3.928 12.425 2.475 1.00 93.50 111 PHE A N 1
ATOM 869 C CA . PHE A 1 111 ? -3.736 11.573 1.304 1.00 93.50 111 PHE A CA 1
ATOM 870 C C . PHE A 1 111 ? -4.398 12.185 0.065 1.00 93.50 111 PHE A C 1
ATOM 872 O O . PHE A 1 111 ? -3.719 12.445 -0.922 1.00 93.50 111 PHE A O 1
ATOM 879 N N . LEU A 1 112 ? -5.694 12.512 0.145 1.00 94.19 112 LEU A N 1
ATOM 880 C CA . LEU A 1 112 ? -6.432 13.125 -0.963 1.00 94.19 112 LEU A CA 1
ATOM 881 C C . LEU A 1 112 ? -5.866 14.494 -1.344 1.00 94.19 112 LEU A C 1
ATOM 883 O O . LEU A 1 112 ? -5.730 14.792 -2.528 1.00 94.19 112 LEU A O 1
ATOM 887 N N . PHE A 1 113 ? -5.514 15.319 -0.355 1.00 96.44 113 PHE A N 1
ATOM 888 C CA . PHE A 1 113 ? -4.889 16.615 -0.604 1.00 96.44 113 PHE A CA 1
ATOM 889 C C . PHE A 1 113 ? -3.557 16.465 -1.352 1.00 96.44 113 PHE A C 1
ATOM 891 O O . PHE A 1 113 ? -3.333 17.157 -2.345 1.00 96.44 113 PHE A O 1
ATOM 898 N N . GLY A 1 114 ? -2.705 15.531 -0.919 1.00 93.25 114 GLY A N 1
ATOM 899 C CA . GLY A 1 114 ? -1.440 15.214 -1.577 1.00 93.25 114 GLY A CA 1
ATOM 900 C C . GLY A 1 114 ? -1.640 14.721 -3.008 1.00 93.25 114 GLY A C 1
ATOM 901 O O . GLY A 1 114 ? -1.007 15.244 -3.922 1.00 93.25 114 GLY A O 1
ATOM 902 N N . THR A 1 115 ? -2.571 13.787 -3.226 1.00 91.50 115 THR A N 1
ATOM 903 C CA . THR A 1 115 ? -2.911 13.287 -4.566 1.00 91.50 115 THR A CA 1
ATOM 904 C C . THR A 1 115 ? -3.353 14.420 -5.492 1.00 91.50 115 THR A C 1
ATOM 906 O O . THR A 1 115 ? -2.832 14.545 -6.595 1.00 91.50 115 THR A O 1
ATOM 909 N N . VAL A 1 116 ? -4.274 15.284 -5.050 1.00 92.75 116 VAL A N 1
ATOM 910 C CA . VAL A 1 116 ? -4.762 16.410 -5.864 1.00 92.75 116 VAL A CA 1
ATOM 911 C C . VAL A 1 116 ? -3.640 17.401 -6.178 1.00 92.75 116 VAL A C 1
ATOM 913 O O . VAL A 1 116 ? -3.541 17.859 -7.314 1.00 92.75 116 VAL A O 1
ATOM 916 N N . MET A 1 117 ? -2.776 17.711 -5.207 1.00 93.75 117 MET A N 1
ATOM 917 C CA . MET A 1 117 ? -1.635 18.603 -5.428 1.00 93.75 117 MET A CA 1
ATOM 918 C C . MET A 1 117 ? -0.664 18.047 -6.471 1.00 93.75 117 MET A C 1
ATOM 920 O O . MET A 1 117 ? -0.289 18.777 -7.384 1.00 93.75 117 MET A O 1
ATOM 924 N N . ILE A 1 118 ? -0.299 16.764 -6.382 1.00 91.06 118 ILE A N 1
ATOM 925 C CA . ILE A 1 118 ? 0.587 16.126 -7.366 1.00 91.06 118 ILE A CA 1
ATOM 926 C C . ILE A 1 118 ? -0.046 16.133 -8.758 1.00 91.06 118 ILE A C 1
ATOM 928 O O . ILE A 1 118 ? 0.619 16.519 -9.717 1.00 91.06 118 ILE A O 1
ATOM 932 N N . LEU A 1 119 ? -1.337 15.802 -8.871 1.00 89.25 119 LEU A N 1
ATOM 933 C CA . LEU A 1 119 ? -2.044 15.844 -10.152 1.00 89.25 119 LEU A CA 1
ATOM 934 C C . LEU A 1 119 ? -1.995 17.247 -10.769 1.00 89.25 119 LEU A C 1
ATOM 936 O O . LEU A 1 119 ? -1.593 17.387 -11.917 1.00 89.25 119 LEU A O 1
ATOM 940 N N . ILE A 1 120 ? -2.332 18.293 -10.010 1.00 90.12 120 ILE A N 1
ATOM 941 C CA . ILE A 1 120 ? -2.325 19.674 -10.521 1.00 90.12 120 ILE A CA 1
ATOM 942 C C . ILE A 1 120 ? -0.921 20.101 -10.974 1.00 90.12 120 ILE A C 1
ATOM 944 O O . ILE A 1 120 ? -0.791 20.755 -12.009 1.00 90.12 120 ILE A O 1
ATOM 948 N N . LEU A 1 121 ? 0.120 19.742 -10.219 1.00 90.69 121 LEU A N 1
ATOM 949 C CA . LEU A 1 121 ? 1.500 20.126 -10.525 1.00 90.69 121 LEU A CA 1
ATOM 950 C C . LEU A 1 121 ? 2.060 19.387 -11.751 1.00 90.69 121 LEU A C 1
ATOM 952 O O . LEU A 1 121 ? 2.749 19.999 -12.568 1.00 90.69 121 LEU A O 1
ATOM 956 N N . GLU A 1 122 ? 1.746 18.101 -11.913 1.00 89.31 122 GLU A N 1
ATOM 957 C CA . GLU A 1 122 ? 2.303 17.258 -12.981 1.00 89.31 122 GLU A CA 1
ATOM 958 C C . GLU A 1 122 ? 1.450 17.201 -14.258 1.00 89.31 122 GLU A C 1
ATOM 960 O O . GLU A 1 122 ? 1.945 16.778 -15.306 1.00 89.31 122 GLU A O 1
ATOM 965 N N . MET A 1 123 ? 0.205 17.697 -14.232 1.00 84.81 123 MET A N 1
ATOM 966 C CA . MET A 1 123 ? -0.691 17.771 -15.403 1.00 84.81 123 MET A CA 1
ATOM 967 C C . MET A 1 123 ? -0.072 18.486 -16.615 1.00 84.81 123 MET A C 1
ATOM 969 O O . MET A 1 123 ? -0.409 18.167 -17.753 1.00 84.81 123 MET A O 1
ATOM 973 N N . GLY A 1 124 ? 0.826 19.452 -16.394 1.00 83.44 124 GLY A N 1
ATOM 974 C CA . GLY A 1 124 ? 1.521 20.174 -17.468 1.00 83.44 124 GLY A CA 1
ATOM 975 C C . GLY A 1 124 ? 2.808 19.510 -17.972 1.00 83.44 124 GLY A C 1
ATOM 976 O O . GLY A 1 124 ? 3.303 19.902 -19.030 1.00 83.44 124 GLY A O 1
ATOM 977 N N . ASN A 1 125 ? 3.336 18.527 -17.237 1.00 85.38 125 ASN A N 1
ATOM 978 C CA . ASN A 1 125 ? 4.634 17.896 -17.475 1.00 85.38 125 ASN A CA 1
ATOM 979 C C . ASN A 1 125 ? 4.459 16.403 -17.781 1.00 85.38 125 ASN A C 1
ATOM 981 O O . ASN A 1 125 ? 4.114 16.037 -18.905 1.00 85.38 125 ASN A O 1
ATOM 985 N N . THR A 1 126 ? 4.698 15.539 -16.791 1.00 80.19 126 THR A N 1
ATOM 986 C CA . THR A 1 126 ? 4.750 14.082 -16.972 1.00 80.19 126 THR A CA 1
ATOM 987 C C . THR A 1 126 ? 3.383 13.458 -17.259 1.00 80.19 126 THR A C 1
ATOM 989 O O . THR A 1 126 ? 3.320 12.419 -17.913 1.00 80.19 126 THR A O 1
ATOM 992 N N . LEU A 1 127 ? 2.285 14.107 -16.853 1.00 82.00 127 LEU A N 1
ATOM 993 C CA . LEU A 1 127 ? 0.919 13.595 -17.015 1.00 82.00 127 LEU A CA 1
ATOM 994 C C . LEU A 1 127 ? 0.172 14.151 -18.240 1.00 82.00 127 LEU A C 1
ATOM 996 O O . LEU A 1 127 ? -0.996 13.822 -18.440 1.00 82.00 127 LEU A O 1
ATOM 1000 N N . LYS A 1 128 ? 0.821 14.968 -19.079 1.00 79.00 128 LYS A N 1
ATOM 1001 C CA . LYS A 1 128 ? 0.166 15.730 -20.159 1.00 79.00 128 LYS A CA 1
ATOM 1002 C C . LYS A 1 128 ? -0.593 14.868 -21.179 1.00 79.00 128 LYS A C 1
ATOM 1004 O O . LYS A 1 128 ? -1.687 15.240 -21.593 1.00 79.00 128 LYS A O 1
ATOM 1009 N N . ASP A 1 129 ? -0.031 13.719 -21.548 1.00 82.44 129 ASP A N 1
ATOM 1010 C CA . ASP A 1 129 ? -0.599 12.796 -22.545 1.00 82.44 129 ASP A CA 1
ATOM 1011 C C . ASP A 1 129 ? -1.106 11.486 -21.910 1.00 82.44 129 ASP A C 1
ATOM 1013 O O . ASP A 1 129 ? -1.322 10.473 -22.582 1.00 82.44 129 ASP A O 1
ATOM 1017 N N . VAL A 1 130 ? -1.286 11.483 -20.587 1.00 82.00 130 VAL A N 1
ATOM 1018 C CA . VAL A 1 130 ? -1.642 10.295 -19.812 1.00 82.00 130 VAL A CA 1
ATOM 1019 C C . VAL A 1 130 ? -3.150 10.280 -19.553 1.00 82.00 130 VAL A C 1
ATOM 1021 O O . VAL A 1 130 ? -3.735 11.234 -19.050 1.00 82.00 130 VAL A O 1
ATOM 1024 N N . SER A 1 131 ? -3.812 9.166 -19.883 1.00 84.56 131 SER A N 1
ATOM 1025 C CA . SER A 1 131 ? -5.237 8.974 -19.574 1.00 84.56 131 SER A CA 1
ATOM 1026 C C . SER A 1 131 ? -5.497 9.093 -18.068 1.00 84.56 131 SER A C 1
ATOM 1028 O O . SER A 1 131 ? -4.688 8.609 -17.280 1.00 84.56 131 SER A O 1
ATOM 1030 N N . TRP A 1 132 ? -6.657 9.613 -17.666 1.00 80.00 132 TRP A N 1
ATOM 1031 C CA . TRP A 1 132 ? -6.981 9.881 -16.257 1.00 80.00 132 TRP A CA 1
ATOM 1032 C C . TRP A 1 132 ? -6.784 8.685 -15.308 1.00 80.00 132 TRP A C 1
ATOM 1034 O O . TRP A 1 132 ? -6.331 8.866 -14.184 1.00 80.00 132 TRP A O 1
ATOM 1044 N N . HIS A 1 133 ? -7.071 7.457 -15.758 1.00 78.44 133 HIS A N 1
ATOM 1045 C CA . HIS A 1 133 ? -6.832 6.250 -14.962 1.00 78.44 133 HIS A CA 1
ATOM 1046 C C . HIS A 1 133 ? -5.343 5.998 -14.735 1.00 78.44 133 HIS A C 1
ATOM 1048 O O . HIS A 1 133 ? -4.931 5.710 -13.621 1.00 78.44 133 HIS A O 1
ATOM 1054 N N . LYS A 1 134 ? -4.529 6.131 -15.788 1.00 80.19 134 LYS A N 1
ATOM 1055 C CA . LYS A 1 134 ? -3.074 6.017 -15.675 1.00 80.19 134 LYS A CA 1
ATOM 1056 C C . LYS A 1 134 ? -2.512 7.117 -14.789 1.00 80.19 134 LYS A C 1
ATOM 1058 O O . LYS A 1 134 ? -1.657 6.814 -13.987 1.00 80.19 134 LYS A O 1
ATOM 1063 N N . ALA A 1 135 ? -3.042 8.335 -14.847 1.00 80.12 135 ALA A N 1
ATOM 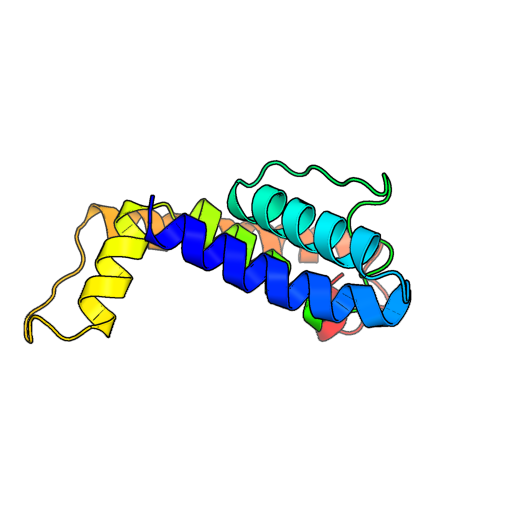1064 C CA . ALA A 1 135 ? -2.574 9.435 -14.006 1.00 80.12 135 ALA A CA 1
ATOM 1065 C C . ALA A 1 135 ? -2.755 9.188 -12.495 1.00 80.12 135 ALA A C 1
ATOM 1067 O O . ALA A 1 135 ? -2.050 9.787 -11.696 1.00 80.12 135 ALA A O 1
ATOM 1068 N N . LEU A 1 136 ? -3.682 8.309 -12.094 1.00 81.44 136 LEU A N 1
ATOM 1069 C CA . LEU A 1 136 ? -3.850 7.903 -10.692 1.00 81.44 136 LEU A CA 1
ATOM 1070 C C . LEU A 1 136 ? -2.889 6.790 -10.257 1.00 81.44 136 LEU A C 1
ATOM 1072 O O . LEU A 1 136 ? -2.704 6.583 -9.062 1.00 81.44 136 LEU A O 1
ATOM 1076 N N . PHE A 1 137 ? -2.336 6.051 -11.215 1.00 79.12 137 PHE A N 1
ATOM 1077 C CA . PHE A 1 137 ? -1.496 4.876 -10.993 1.00 79.12 137 PHE A CA 1
ATOM 1078 C C . PHE A 1 137 ? -0.047 5.084 -11.470 1.00 79.12 137 PHE A C 1
ATOM 1080 O O . PHE A 1 137 ? 0.767 4.191 -11.297 1.00 79.12 137 PHE A O 1
ATOM 1087 N N . TYR A 1 138 ? 0.277 6.221 -12.082 1.00 67.00 138 TYR A N 1
ATOM 1088 C CA . TYR A 1 138 ? 1.598 6.563 -12.610 1.00 67.00 138 TYR A CA 1
ATOM 1089 C C . TYR A 1 138 ? 2.396 7.344 -11.569 1.00 67.00 138 TYR A C 1
ATOM 1091 O O . TYR A 1 138 ? 3.566 6.969 -11.336 1.00 67.00 138 TYR A O 1
#

InterPro domains:
  IPR003445 Cation transporter [PF02386] (4-124)

Organism: NCBI:txid214473

Sequence (138 aa):
VRAVLLIELVGALLLAFYFYRDTADTQYALMQGFFVSVAATTNAGLDITGNSLIPYANDYFVQAIVMFLITLGSIGFPVLLEIKAYISNRNPNFRFSLFAKITTITYFALFLFGTVMILILEMGNTLKDVSWHKALFY

pLDDT: mean 87.91, std 5.75, range [67.0, 96.44]

Radius of gyration: 17.33 Å; chains: 1; bounding box: 41×39×42 Å

Foldseek 3Di:
DVVLVVLLVVQLVQQLVVVCVVPVDSVVSSVQSNVLSVCLLQVVQDHPVVCRCVVCLVPPSNLVSSVVSNVNSQLDDVLVVLVVVVVVPPDVPRDDDPSSVVSVVVVVVVVVVVLVVCCVVCCVPPCVPPDPVSSSRD

Secondary structure (DSSP, 8-state):
-HHHHHHHHHHHHHHHHHHHHHH--HHHHHHHHHHHHHHHHTT----SSSSTTGGGTT-HHHHHHHHHHHHHHHH-HHHHHHHHHHHTT--TT----HHHHHHHHHHHHHHHHHHHHHHHHHTTTTTTT--HHHHHH-